Protein AF-A0A3C1PAU4-F1 (afdb_monomer_lite)

Foldseek 3Di:
DDAQDDDPLGTQGDWDWDQDPVRATATEREDEDEDDPPPPPPCFLVVCPPSNVVSSVVSVVVVCPVPVVCPPHHYKYKYWYKYKDAQPDDDPDDDCPPPPDDDQDAQDWDDDPRITMGRPDMGIRSDD

Structure (mmCIF, N/CA/C/O backbone):
data_AF-A0A3C1PAU4-F1
#
_entry.id   AF-A0A3C1PAU4-F1
#
loop_
_atom_site.group_PDB
_atom_site.id
_atom_site.type_symbol
_atom_site.label_atom_id
_atom_site.label_alt_id
_atom_site.label_comp_id
_atom_site.label_asym_id
_atom_site.label_entity_id
_atom_site.label_seq_id
_atom_site.pdbx_PDB_ins_code
_atom_site.Cartn_x
_atom_site.Cartn_y
_atom_site.Cartn_z
_atom_site.occupancy
_atom_site.B_iso_or_equiv
_atom_site.auth_seq_id
_atom_site.auth_comp_id
_atom_site.auth_asym_id
_atom_site.auth_atom_id
_atom_site.pdbx_PDB_model_num
ATOM 1 N N . LEU A 1 1 ? -2.867 4.704 -9.902 1.00 92.44 1 LEU A N 1
ATOM 2 C CA . LEU A 1 1 ? -2.995 3.826 -11.086 1.00 92.44 1 LEU A CA 1
ATOM 3 C C . LEU A 1 1 ? -4.097 2.796 -10.881 1.00 92.44 1 LEU A C 1
ATOM 5 O O . LEU A 1 1 ? -5.031 2.789 -11.667 1.00 92.44 1 LEU A O 1
ATOM 9 N N . HIS A 1 2 ? -4.027 1.980 -9.826 1.00 95.75 2 HIS A N 1
ATOM 10 C CA . HIS A 1 2 ? -5.033 0.953 -9.526 1.00 95.75 2 HIS A CA 1
ATOM 11 C C . HIS A 1 2 ? -5.427 0.967 -8.044 1.00 95.75 2 HIS A C 1
ATOM 13 O O . HIS A 1 2 ? -4.664 1.446 -7.205 1.00 95.75 2 HIS A O 1
ATOM 19 N N . HIS A 1 3 ? -6.612 0.438 -7.749 1.00 95.81 3 HIS A N 1
ATOM 20 C CA . HIS A 1 3 ? -7.099 0.117 -6.408 1.00 95.81 3 HIS A CA 1
ATOM 21 C C . HIS A 1 3 ? -7.570 -1.340 -6.393 1.00 95.81 3 HIS A C 1
ATOM 23 O O . HIS A 1 3 ? -8.089 -1.794 -7.413 1.00 95.81 3 HIS A O 1
ATOM 29 N N . GLN A 1 4 ? -7.400 -2.038 -5.267 1.00 95.44 4 GLN A N 1
ATOM 30 C CA . GLN A 1 4 ? -7.817 -3.434 -5.060 1.00 95.44 4 GLN A CA 1
ATOM 31 C C . GLN A 1 4 ? -7.394 -4.329 -6.237 1.00 95.44 4 GLN A C 1
ATOM 33 O O . GLN A 1 4 ? -8.215 -4.939 -6.922 1.00 95.44 4 GLN A O 1
ATOM 38 N N . TRP A 1 5 ? -6.099 -4.316 -6.569 1.00 96.88 5 TRP A N 1
ATOM 39 C CA . TRP A 1 5 ? -5.588 -5.084 -7.701 1.00 96.88 5 TRP A CA 1
ATOM 40 C C . TRP A 1 5 ? -5.350 -6.536 -7.287 1.00 96.88 5 TRP A C 1
ATOM 42 O O . TRP A 1 5 ? -4.546 -6.808 -6.397 1.00 96.88 5 TRP A O 1
ATOM 52 N N . TYR A 1 6 ? -6.032 -7.469 -7.950 1.00 96.81 6 TYR A N 1
ATOM 53 C CA . TYR A 1 6 ? -6.013 -8.890 -7.609 1.00 96.81 6 TYR A CA 1
ATOM 54 C C . TYR A 1 6 ? -5.143 -9.714 -8.551 1.00 96.81 6 TYR A C 1
ATOM 56 O O . TYR A 1 6 ? -5.165 -9.539 -9.770 1.00 96.81 6 TYR A O 1
ATOM 64 N N . CYS A 1 7 ? -4.464 -10.709 -7.987 1.00 95.75 7 CYS A N 1
ATOM 65 C CA . CYS A 1 7 ? -3.804 -11.758 -8.744 1.00 95.75 7 CYS A CA 1
ATOM 66 C C . CYS A 1 7 ? -3.769 -13.086 -7.972 1.00 95.75 7 CYS A C 1
ATOM 68 O O . CYS A 1 7 ? -4.256 -13.200 -6.849 1.00 95.75 7 CYS A O 1
ATOM 70 N N . ARG A 1 8 ? -3.152 -14.117 -8.562 1.00 95.56 8 ARG A N 1
ATOM 71 C CA . ARG A 1 8 ? -3.053 -15.452 -7.943 1.00 95.56 8 ARG A CA 1
ATOM 72 C C . ARG A 1 8 ? -2.272 -15.491 -6.622 1.00 95.56 8 ARG A C 1
ATOM 74 O O . ARG A 1 8 ? -2.410 -16.453 -5.875 1.00 95.56 8 ARG A O 1
ATOM 81 N N . TYR A 1 9 ? -1.435 -14.488 -6.353 1.00 94.31 9 TYR A N 1
ATOM 82 C CA . TYR A 1 9 ? -0.605 -14.414 -5.146 1.00 94.31 9 TYR A CA 1
ATOM 83 C C . TYR A 1 9 ? -1.258 -13.615 -4.011 1.00 94.31 9 TYR A C 1
ATOM 85 O O . TYR A 1 9 ? -0.852 -13.758 -2.853 1.00 94.31 9 TYR A O 1
ATOM 93 N N . GLY A 1 10 ? -2.288 -12.825 -4.320 1.00 93.12 10 GLY A N 1
ATOM 94 C CA . GLY A 1 10 ? -2.990 -11.984 -3.362 1.00 93.12 10 GLY A CA 1
ATOM 95 C C . GLY A 1 10 ? -3.560 -10.719 -3.995 1.00 93.12 10 GLY A C 1
ATOM 96 O O . GLY A 1 10 ? -3.843 -10.667 -5.191 1.00 93.12 10 GLY A O 1
ATOM 97 N N . GLU A 1 11 ? -3.722 -9.707 -3.154 1.00 95.00 11 GLU A N 1
ATOM 98 C CA . GLU A 1 11 ? -4.236 -8.386 -3.497 1.00 95.00 11 GLU A CA 1
ATOM 99 C C . GLU A 1 11 ? -3.180 -7.325 -3.166 1.00 95.00 11 GLU A C 1
ATOM 101 O O . GLU A 1 11 ? -2.442 -7.475 -2.190 1.00 95.00 11 GLU A O 1
ATOM 106 N N . ILE A 1 12 ? -3.127 -6.263 -3.971 1.00 96.25 12 ILE A N 1
ATOM 107 C CA . ILE A 1 12 ? -2.446 -5.009 -3.644 1.00 96.25 12 ILE A CA 1
ATOM 108 C C . ILE A 1 12 ? -3.512 -3.918 -3.529 1.00 96.25 12 ILE A C 1
ATOM 110 O O . ILE A 1 12 ? -4.202 -3.620 -4.508 1.00 96.25 12 ILE A O 1
ATOM 114 N N . ASP A 1 13 ? -3.630 -3.308 -2.348 1.00 95.75 13 ASP A N 1
ATOM 115 C CA . ASP A 1 13 ? -4.718 -2.370 -2.050 1.00 95.75 13 ASP A CA 1
ATOM 116 C C . ASP A 1 13 ? -4.676 -1.132 -2.955 1.00 95.75 13 ASP A C 1
ATOM 118 O O . ASP A 1 13 ? -5.707 -0.709 -3.482 1.00 95.75 13 ASP A O 1
ATOM 122 N N . LEU A 1 14 ? -3.493 -0.543 -3.161 1.00 96.81 14 LEU A N 1
ATOM 123 C CA . LEU A 1 14 ? -3.307 0.611 -4.041 1.00 96.81 14 LEU A CA 1
ATOM 124 C C . LEU A 1 14 ? -1.983 0.520 -4.806 1.00 96.81 14 LEU A C 1
ATOM 126 O O . LEU A 1 14 ? -0.947 0.154 -4.256 1.00 96.81 14 LEU A O 1
ATOM 130 N N . ILE A 1 15 ? -2.009 0.928 -6.075 1.00 97.19 15 ILE A N 1
ATOM 131 C CA . ILE A 1 15 ? -0.812 1.091 -6.909 1.00 97.19 15 ILE A CA 1
ATOM 132 C C . ILE A 1 15 ? -0.776 2.531 -7.407 1.00 97.19 15 ILE A C 1
ATOM 134 O O . ILE A 1 15 ? -1.676 2.974 -8.137 1.00 97.19 15 ILE A O 1
ATOM 138 N N . GLY A 1 16 ? 0.248 3.275 -7.004 1.00 95.69 16 GLY A N 1
ATOM 139 C CA . GLY A 1 16 ? 0.420 4.701 -7.267 1.00 95.69 16 GLY A CA 1
ATOM 140 C C . GLY A 1 16 ? 1.681 4.994 -8.071 1.00 95.69 16 GLY A C 1
ATOM 141 O O . GLY A 1 16 ? 2.673 4.292 -7.942 1.00 95.69 16 GLY A O 1
ATOM 142 N N . LEU A 1 17 ? 1.635 6.046 -8.885 1.00 95.06 17 LEU A N 1
ATOM 143 C CA . LEU A 1 17 ? 2.818 6.635 -9.506 1.00 95.06 17 LEU A CA 1
ATOM 144 C C . LEU A 1 17 ? 2.929 8.060 -8.970 1.00 95.06 17 LEU A C 1
ATOM 146 O O . LEU A 1 17 ? 1.984 8.837 -9.119 1.00 95.06 17 LEU A O 1
ATOM 150 N N . GLU A 1 18 ? 4.037 8.374 -8.311 1.00 90.62 18 GLU A N 1
ATOM 151 C CA . GLU A 1 18 ? 4.245 9.654 -7.634 1.00 90.62 18 GLU A CA 1
ATOM 152 C C . GLU A 1 18 ? 5.550 10.303 -8.092 1.00 90.62 18 GLU A C 1
ATOM 154 O O . GLU A 1 18 ? 6.568 9.632 -8.248 1.00 90.62 18 GLU A O 1
ATOM 159 N N . THR A 1 19 ? 5.531 11.624 -8.265 1.00 89.19 19 THR A N 1
ATOM 160 C CA . THR A 1 19 ? 6.746 12.415 -8.474 1.00 89.19 19 THR A CA 1
ATOM 161 C C . THR A 1 19 ? 7.415 12.683 -7.130 1.00 89.19 19 THR A C 1
ATOM 163 O O . THR A 1 19 ? 6.939 13.498 -6.340 1.00 89.19 19 THR A O 1
ATOM 166 N N . GLY A 1 20 ? 8.539 12.016 -6.872 1.00 80.88 20 GLY A N 1
ATOM 167 C CA . GLY A 1 20 ? 9.339 12.227 -5.672 1.00 80.88 20 GLY A CA 1
ATOM 168 C C . GLY A 1 20 ? 9.998 13.610 -5.626 1.00 80.88 20 GLY A C 1
ATOM 169 O O . GLY A 1 20 ? 10.026 14.361 -6.601 1.00 80.88 20 GLY A O 1
ATOM 170 N N . LYS A 1 21 ? 10.620 13.935 -4.485 1.00 76.38 21 LYS A N 1
ATOM 171 C CA . LYS A 1 21 ? 11.239 15.254 -4.207 1.00 76.38 21 LYS A CA 1
ATOM 172 C C . LYS A 1 21 ? 12.283 15.707 -5.238 1.00 76.38 21 LYS A C 1
ATOM 174 O O . LYS A 1 21 ? 12.557 16.895 -5.343 1.00 76.38 21 LYS A O 1
ATOM 179 N N . GLN A 1 22 ? 12.875 14.765 -5.969 1.00 82.81 22 GLN A N 1
ATOM 180 C CA . GLN A 1 22 ? 13.909 15.005 -6.982 1.00 82.81 22 GLN A CA 1
ATOM 181 C C . GLN A 1 22 ? 13.355 14.979 -8.418 1.00 82.81 22 GLN A C 1
ATOM 183 O O . GLN A 1 22 ? 14.126 14.944 -9.369 1.00 82.81 22 GLN A O 1
ATOM 188 N N . GLY A 1 23 ? 12.028 14.959 -8.593 1.00 87.25 23 GLY A N 1
ATOM 189 C CA . GLY A 1 23 ? 11.387 14.851 -9.908 1.00 87.25 23 GLY A CA 1
ATOM 190 C C . GLY A 1 23 ? 11.364 13.431 -10.486 1.00 87.25 23 GLY A C 1
ATOM 191 O O . GLY A 1 23 ? 10.866 13.233 -11.589 1.00 87.25 23 GLY A O 1
ATOM 192 N N . ILE A 1 24 ? 11.884 12.446 -9.751 1.00 88.88 24 ILE A N 1
ATOM 193 C CA . ILE A 1 24 ? 11.898 11.036 -10.155 1.00 88.88 24 ILE A CA 1
ATOM 194 C C . ILE A 1 24 ? 10.514 10.437 -9.903 1.00 88.88 24 ILE A C 1
ATOM 196 O O . ILE A 1 24 ? 9.978 10.572 -8.804 1.00 88.88 24 ILE A O 1
ATOM 200 N N . LEU A 1 25 ? 9.949 9.779 -10.916 1.00 94.12 25 LEU A N 1
ATOM 201 C CA . LEU A 1 25 ? 8.709 9.022 -10.779 1.00 94.12 25 LEU A CA 1
ATOM 202 C C . LEU A 1 25 ? 8.981 7.695 -10.066 1.00 94.12 25 LEU A C 1
ATOM 204 O O . LEU A 1 25 ? 9.834 6.928 -10.504 1.00 94.12 25 LEU A O 1
ATOM 208 N N . THR A 1 26 ? 8.228 7.427 -9.004 1.00 95.00 26 THR A N 1
ATOM 209 C CA . THR A 1 26 ? 8.310 6.201 -8.202 1.00 95.00 26 THR A CA 1
ATOM 210 C C . THR A 1 26 ? 6.997 5.439 -8.301 1.00 95.00 26 THR A C 1
ATOM 212 O O . THR A 1 26 ? 5.920 6.026 -8.157 1.00 95.00 26 THR A O 1
ATOM 215 N N . LEU A 1 27 ? 7.085 4.127 -8.525 1.00 96.75 27 LEU A N 1
ATOM 216 C CA . LEU A 1 27 ? 5.940 3.226 -8.519 1.00 96.75 27 LEU A CA 1
ATOM 217 C C . LEU A 1 27 ? 5.753 2.647 -7.111 1.00 96.75 27 LEU A C 1
ATOM 219 O O . LEU A 1 27 ? 6.512 1.786 -6.670 1.00 96.75 27 LEU A O 1
ATOM 223 N N . SER A 1 28 ? 4.732 3.125 -6.410 1.00 96.44 28 SER A N 1
ATOM 224 C CA . SER A 1 28 ? 4.378 2.687 -5.061 1.00 96.44 28 SER A CA 1
ATOM 225 C C . SER A 1 28 ? 3.334 1.571 -5.094 1.00 96.44 28 SER A C 1
ATOM 227 O O . SER A 1 28 ? 2.232 1.763 -5.611 1.00 96.44 28 SER A O 1
ATOM 229 N N . PHE A 1 29 ? 3.647 0.439 -4.470 1.00 97.38 29 PHE A N 1
ATOM 230 C CA . PHE A 1 29 ? 2.705 -0.622 -4.117 1.00 97.38 29 PHE A CA 1
ATOM 231 C C . PHE A 1 29 ? 2.369 -0.477 -2.634 1.00 97.38 29 PHE A C 1
ATOM 233 O O . PHE A 1 29 ? 3.235 -0.641 -1.778 1.00 97.38 29 PHE A O 1
ATOM 240 N N . ILE A 1 30 ? 1.128 -0.112 -2.328 1.00 96.00 30 ILE A N 1
ATOM 241 C CA . ILE A 1 30 ? 0.734 0.343 -0.995 1.00 96.00 30 ILE A CA 1
ATOM 242 C C . ILE A 1 30 ? -0.242 -0.662 -0.398 1.00 96.00 30 ILE A C 1
ATOM 244 O O . ILE A 1 30 ? -1.290 -0.943 -0.982 1.00 96.00 30 ILE A O 1
ATOM 248 N N . GLU A 1 31 ? 0.078 -1.145 0.797 1.00 94.75 31 GLU A N 1
ATOM 249 C CA . GLU A 1 31 ? -0.852 -1.890 1.640 1.00 94.75 31 GLU A CA 1
ATOM 250 C C . GLU A 1 31 ? -1.543 -0.928 2.618 1.00 94.75 31 GLU A C 1
ATOM 252 O O . GLU A 1 31 ? -0.899 -0.161 3.337 1.00 94.75 31 GLU A O 1
ATOM 257 N N . VAL A 1 32 ? -2.866 -1.000 2.704 1.00 91.94 32 VAL A N 1
ATOM 258 C CA . VAL A 1 32 ? -3.681 -0.236 3.644 1.00 91.94 32 VAL A CA 1
ATOM 259 C C . VAL A 1 32 ? -4.023 -1.111 4.846 1.00 91.94 32 VAL A C 1
ATOM 261 O O . VAL A 1 32 ? -4.464 -2.261 4.752 1.00 91.94 32 VAL A O 1
ATOM 264 N N . LYS A 1 33 ? -3.817 -0.573 6.045 1.00 88.75 33 LYS A N 1
ATOM 265 C CA . LYS A 1 33 ? -4.117 -1.264 7.301 1.00 88.75 33 LYS A CA 1
ATOM 266 C C . LYS A 1 33 ? -5.064 -0.421 8.128 1.00 88.75 33 LYS A C 1
ATOM 268 O O . LYS A 1 33 ? -4.676 0.595 8.702 1.00 88.75 33 LYS A O 1
ATOM 273 N N . THR A 1 34 ? -6.304 -0.890 8.229 1.00 82.38 34 THR A N 1
ATOM 274 C CA . THR A 1 34 ? -7.270 -0.346 9.177 1.00 82.38 34 THR A CA 1
ATOM 275 C C . THR A 1 34 ? -6.936 -0.834 10.580 1.00 82.38 34 THR A C 1
ATOM 277 O O . THR A 1 34 ? -6.804 -2.042 10.793 1.00 82.38 34 THR A O 1
ATOM 280 N N . ARG A 1 35 ? -6.835 0.069 11.553 1.00 73.12 35 ARG A N 1
ATOM 281 C CA . ARG A 1 35 ? -6.710 -0.305 12.968 1.00 73.12 35 ARG A CA 1
ATOM 282 C C . ARG A 1 35 ? -7.958 0.099 13.748 1.00 73.12 35 ARG A C 1
ATOM 284 O O . ARG A 1 35 ? -8.481 1.193 13.557 1.00 73.12 35 ARG A O 1
ATOM 291 N N . SER A 1 36 ? -8.409 -0.777 14.645 1.00 59.44 36 SER A N 1
ATOM 292 C CA . SER A 1 36 ? -9.399 -0.449 15.676 1.00 59.44 36 SER A CA 1
ATOM 293 C C . SER A 1 36 ? -8.700 0.062 16.944 1.00 59.44 36 SER A C 1
ATOM 295 O O . SER A 1 36 ? -7.522 -0.222 17.170 1.00 59.44 36 SER A O 1
ATOM 297 N N . GLN A 1 37 ? -9.427 0.807 17.785 1.00 56.00 37 GLN A N 1
ATOM 298 C CA . GLN A 1 37 ? -8.901 1.576 18.930 1.00 56.00 37 GLN A CA 1
ATOM 299 C C . GLN A 1 37 ? -8.065 0.793 19.972 1.00 56.00 37 GLN A C 1
ATOM 301 O O . GLN A 1 37 ? -7.450 1.417 20.828 1.00 56.00 37 GLN A O 1
ATOM 306 N N . ARG A 1 38 ? -8.015 -0.547 19.938 1.00 54.88 38 ARG A N 1
ATOM 307 C CA . ARG A 1 38 ? -7.335 -1.379 20.957 1.00 54.88 38 ARG A CA 1
ATOM 308 C C . ARG A 1 38 ? -5.941 -1.888 20.579 1.00 54.88 38 ARG A C 1
ATOM 310 O O . ARG A 1 38 ? -5.389 -2.677 21.331 1.00 54.88 38 ARG A O 1
ATOM 317 N N . ASN A 1 39 ? -5.394 -1.512 19.424 1.00 54.12 39 ASN A N 1
ATOM 318 C CA . ASN A 1 39 ? -4.186 -2.154 18.886 1.00 54.12 39 ASN A CA 1
ATOM 319 C C . ASN A 1 39 ? -3.163 -1.125 18.374 1.00 54.12 39 ASN A C 1
ATOM 321 O O . ASN A 1 39 ? -2.669 -1.226 17.245 1.00 54.12 39 ASN A O 1
ATOM 325 N N . TRP A 1 40 ? -2.903 -0.086 19.174 1.00 56.38 40 TRP A N 1
ATOM 326 C CA . TRP A 1 40 ? -2.076 1.066 18.792 1.00 56.38 40 TRP A CA 1
ATOM 327 C C . TRP A 1 40 ? -0.633 0.626 18.501 1.00 56.38 40 TRP A C 1
ATOM 329 O O . TRP A 1 40 ? -0.023 1.007 17.509 1.00 56.38 40 TRP A O 1
ATOM 339 N N . ASP A 1 41 ? -0.106 -0.297 19.280 1.00 52.81 41 ASP A N 1
ATOM 340 C CA . ASP A 1 41 ? 1.281 -0.209 19.713 1.00 52.81 41 ASP A CA 1
ATOM 341 C C . ASP A 1 41 ? 2.237 -1.152 18.968 1.00 52.81 41 ASP A C 1
ATOM 343 O O . ASP A 1 41 ? 3.420 -0.846 18.886 1.00 52.81 41 ASP A O 1
ATOM 347 N N . LEU A 1 42 ? 1.755 -2.213 18.304 1.00 52.34 42 LEU A N 1
ATOM 348 C CA . LEU A 1 42 ? 2.629 -3.099 17.505 1.00 52.34 42 LEU A CA 1
ATOM 349 C C . LEU A 1 42 ? 1.998 -3.714 16.232 1.00 52.34 42 LEU A C 1
ATOM 351 O O . LEU A 1 42 ? 2.713 -4.208 15.365 1.00 52.34 42 LEU A O 1
ATOM 355 N N . GLY A 1 43 ? 0.675 -3.675 16.047 1.00 54.81 43 GLY A N 1
ATOM 356 C CA . GLY A 1 43 ? -0.021 -4.578 15.109 1.00 54.81 43 GLY A CA 1
ATOM 357 C C . GLY A 1 43 ? -0.054 -4.223 13.612 1.00 54.81 43 GLY A C 1
ATOM 358 O O . GLY A 1 43 ? -0.543 -5.029 12.832 1.00 54.81 43 GLY A O 1
ATOM 359 N N . GLY A 1 44 ? 0.407 -3.047 13.174 1.00 60.91 44 GLY A N 1
ATOM 360 C CA . GLY A 1 44 ? 0.274 -2.603 11.769 1.00 60.91 44 GLY A CA 1
ATOM 361 C C . GLY A 1 44 ? 1.495 -2.896 10.903 1.00 60.91 44 GLY A C 1
ATOM 362 O O . GLY A 1 44 ? 1.338 -3.441 9.820 1.00 60.91 44 GLY A O 1
ATOM 363 N N . LEU A 1 45 ? 2.699 -2.604 11.405 1.00 62.38 45 LEU A N 1
ATOM 364 C CA . LEU A 1 45 ? 3.959 -3.010 10.767 1.00 62.38 45 LEU A CA 1
ATOM 365 C C . LEU A 1 45 ? 4.204 -4.515 10.939 1.00 62.38 45 LEU A C 1
ATOM 367 O O . LEU A 1 45 ? 4.527 -5.192 9.971 1.00 62.38 45 LEU A O 1
ATOM 371 N N . LEU A 1 46 ? 3.951 -5.075 12.131 1.00 67.62 46 LEU A N 1
ATOM 372 C CA . LEU A 1 46 ? 4.081 -6.523 12.352 1.00 67.62 46 LEU A CA 1
ATOM 373 C C . LEU A 1 46 ? 3.089 -7.358 11.527 1.00 67.62 46 LEU A C 1
ATOM 375 O O . LEU A 1 46 ? 3.346 -8.534 11.274 1.00 67.62 46 LEU A O 1
ATOM 379 N N . ALA A 1 47 ? 1.967 -6.776 11.086 1.00 73.19 47 ALA A N 1
ATOM 380 C CA . ALA A 1 47 ? 1.042 -7.453 10.176 1.00 73.19 47 ALA A CA 1
ATOM 381 C C . ALA A 1 47 ? 1.639 -7.664 8.775 1.00 73.19 47 ALA A C 1
ATOM 383 O O . ALA A 1 47 ? 1.159 -8.525 8.034 1.00 73.19 47 ALA A O 1
ATOM 384 N N . ILE A 1 48 ? 2.693 -6.926 8.415 1.00 85.31 48 ILE A N 1
ATOM 385 C CA . ILE A 1 48 ? 3.452 -7.106 7.175 1.00 85.31 48 ILE A CA 1
ATOM 386 C C . ILE A 1 48 ? 4.562 -8.125 7.425 1.00 85.31 48 ILE A C 1
ATOM 388 O O . ILE A 1 48 ? 5.757 -7.832 7.408 1.00 85.31 48 ILE A O 1
ATOM 392 N N . THR A 1 49 ? 4.131 -9.353 7.711 1.00 89.94 49 THR A N 1
ATOM 393 C CA . THR A 1 49 ? 5.029 -10.485 7.953 1.00 89.94 49 THR A CA 1
ATOM 394 C C . THR A 1 49 ? 5.891 -10.768 6.717 1.00 89.94 49 THR A C 1
ATOM 396 O O . THR A 1 49 ? 5.461 -10.468 5.601 1.00 89.94 49 THR A O 1
ATOM 399 N N . PRO A 1 50 ? 7.052 -11.434 6.851 1.00 92.75 50 PRO A N 1
ATOM 400 C CA . PRO A 1 50 ? 7.881 -11.797 5.697 1.00 92.75 50 PRO A CA 1
ATOM 401 C C . PRO A 1 50 ? 7.125 -12.585 4.614 1.00 92.75 50 PRO A C 1
ATOM 403 O O . PRO A 1 50 ? 7.321 -12.372 3.422 1.00 92.75 50 PRO A O 1
ATOM 406 N N . SER A 1 51 ? 6.188 -13.456 5.012 1.00 93.19 51 SER A N 1
ATOM 407 C CA . SER A 1 51 ? 5.329 -14.174 4.059 1.00 93.19 51 SER A CA 1
ATOM 408 C C . SER A 1 51 ? 4.409 -13.228 3.283 1.00 93.19 51 SER A C 1
ATOM 410 O O . SER A 1 51 ? 4.177 -13.430 2.092 1.00 93.19 51 SER A O 1
ATOM 412 N N . LYS A 1 52 ? 3.895 -12.184 3.941 1.00 91.69 52 LYS A N 1
ATOM 413 C CA . LYS A 1 52 ? 3.074 -11.165 3.292 1.00 91.69 52 LYS A CA 1
ATOM 414 C C . LYS A 1 52 ? 3.906 -10.278 2.364 1.00 91.69 52 LYS A C 1
ATOM 416 O O . LYS A 1 52 ? 3.474 -10.053 1.241 1.00 91.69 52 LYS A O 1
ATOM 421 N N . GLN A 1 53 ? 5.108 -9.877 2.780 1.00 94.69 53 GLN A N 1
ATOM 422 C CA . GLN A 1 53 ? 6.061 -9.149 1.930 1.00 94.69 53 GLN A CA 1
ATOM 423 C C . GLN A 1 53 ? 6.344 -9.922 0.637 1.00 94.69 53 GLN A C 1
ATOM 425 O O . GLN A 1 53 ? 6.129 -9.397 -0.450 1.00 94.69 53 GLN A O 1
ATOM 430 N N . ALA A 1 54 ? 6.695 -11.209 0.743 1.00 95.38 54 ALA A N 1
ATOM 431 C CA . ALA A 1 54 ? 6.961 -12.058 -0.418 1.00 95.38 54 ALA A CA 1
ATOM 432 C C . ALA A 1 54 ? 5.765 -12.155 -1.384 1.00 95.38 54 ALA A C 1
ATOM 434 O O . ALA A 1 54 ? 5.950 -12.143 -2.599 1.00 95.38 54 ALA A O 1
ATOM 435 N N . LYS A 1 55 ? 4.531 -12.224 -0.866 1.00 95.94 55 LYS A N 1
ATOM 436 C CA . LYS A 1 55 ? 3.318 -12.234 -1.702 1.00 95.94 55 LYS A CA 1
ATOM 437 C C . LYS A 1 55 ? 3.081 -10.904 -2.407 1.00 95.94 55 LYS A C 1
ATOM 439 O O . LYS A 1 55 ? 2.687 -10.910 -3.571 1.00 95.94 55 LYS A O 1
ATOM 444 N N . ILE A 1 56 ? 3.313 -9.784 -1.723 1.00 95.81 56 ILE A N 1
ATOM 445 C CA . ILE 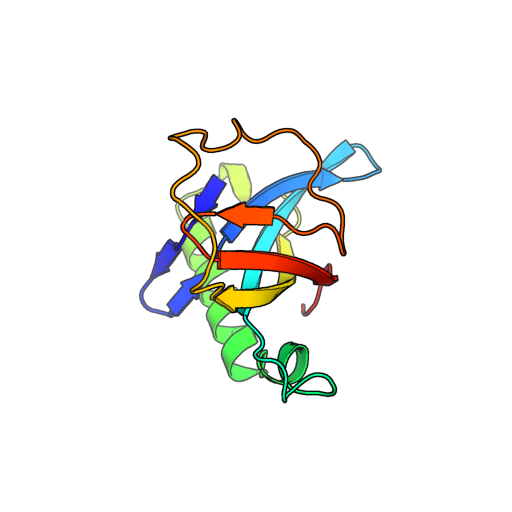A 1 56 ? 3.179 -8.450 -2.320 1.00 95.81 56 ILE A CA 1
ATOM 446 C C . ILE A 1 56 ? 4.232 -8.266 -3.419 1.00 95.81 56 ILE A C 1
ATOM 448 O O . ILE A 1 56 ? 3.881 -7.825 -4.508 1.00 95.81 56 ILE A O 1
ATOM 452 N N . ILE A 1 57 ? 5.477 -8.694 -3.186 1.00 96.12 57 ILE A N 1
ATOM 453 C CA . ILE A 1 57 ? 6.552 -8.658 -4.189 1.00 96.12 57 ILE A CA 1
ATOM 454 C C . ILE A 1 57 ? 6.172 -9.489 -5.421 1.00 96.12 57 ILE A C 1
ATOM 456 O O . ILE A 1 57 ? 6.168 -8.961 -6.527 1.00 96.12 57 ILE A O 1
ATOM 460 N N . GLN A 1 58 ? 5.738 -10.743 -5.248 1.00 97.06 58 GLN A N 1
ATOM 461 C CA . GLN A 1 58 ? 5.295 -11.585 -6.375 1.00 97.06 58 GLN A CA 1
ATOM 462 C C . GLN A 1 58 ? 4.097 -10.987 -7.127 1.00 97.06 58 GLN A C 1
ATOM 464 O O . GLN A 1 58 ? 3.972 -11.125 -8.345 1.00 97.06 58 GLN A O 1
ATOM 469 N N . SER A 1 59 ? 3.197 -10.321 -6.403 1.00 97.31 59 SER A N 1
ATOM 470 C CA . SER A 1 59 ? 2.060 -9.615 -6.997 1.00 97.31 59 SER A CA 1
ATOM 471 C C . SER A 1 59 ? 2.533 -8.416 -7.827 1.00 97.31 59 SER A C 1
ATOM 473 O O . SER A 1 59 ? 2.054 -8.225 -8.942 1.00 97.31 59 SER A O 1
ATOM 475 N N . ALA A 1 60 ? 3.508 -7.653 -7.329 1.00 96.50 60 ALA A N 1
ATOM 476 C CA . ALA A 1 60 ? 4.110 -6.523 -8.032 1.00 96.50 60 ALA A CA 1
ATOM 477 C C . ALA A 1 60 ? 4.885 -6.961 -9.284 1.00 96.50 60 ALA A C 1
ATOM 479 O O . ALA A 1 60 ? 4.710 -6.374 -10.349 1.00 96.50 60 ALA A O 1
ATOM 480 N N . GLU A 1 61 ? 5.674 -8.034 -9.200 1.00 95.88 61 GLU A N 1
ATOM 481 C CA . GLU A 1 61 ? 6.362 -8.627 -10.354 1.00 95.88 61 GLU A CA 1
ATOM 482 C C . GLU A 1 61 ? 5.367 -9.033 -11.449 1.00 95.88 61 GLU A C 1
ATOM 484 O O . GLU A 1 61 ? 5.554 -8.715 -12.625 1.00 95.88 61 GLU A O 1
ATOM 489 N N . LEU A 1 62 ? 4.264 -9.686 -11.065 1.00 96.94 62 LEU A N 1
ATOM 490 C CA . LEU A 1 62 ? 3.214 -10.060 -12.007 1.00 96.94 62 LEU A CA 1
ATOM 491 C C . LEU A 1 62 ? 2.518 -8.828 -12.602 1.00 96.94 62 LEU A C 1
ATOM 493 O O . LEU A 1 62 ? 2.274 -8.803 -13.806 1.00 96.94 62 LEU A O 1
ATOM 497 N N . PHE A 1 63 ? 2.245 -7.801 -11.794 1.00 96.69 63 PHE A N 1
ATOM 498 C CA . PHE A 1 63 ? 1.682 -6.533 -12.263 1.00 96.69 63 PHE A CA 1
ATOM 499 C C . PHE A 1 63 ? 2.576 -5.832 -13.297 1.00 96.69 63 PHE A C 1
ATOM 501 O O . PHE A 1 63 ? 2.069 -5.179 -14.210 1.00 96.69 63 PHE A O 1
ATOM 508 N N . LEU A 1 64 ? 3.896 -5.948 -13.150 1.00 96.88 64 LEU A N 1
ATOM 509 C CA . LEU A 1 64 ? 4.875 -5.366 -14.066 1.00 96.88 64 LEU A CA 1
ATOM 510 C C . LEU A 1 64 ? 5.070 -6.195 -15.341 1.00 96.88 64 LEU A C 1
ATOM 512 O O . LEU A 1 64 ? 5.432 -5.635 -16.375 1.00 96.88 64 LEU A O 1
ATOM 516 N N . SER A 1 65 ? 4.811 -7.505 -15.295 1.00 95.56 65 SER A N 1
ATOM 517 C CA . SER A 1 65 ? 5.099 -8.432 -16.401 1.00 95.56 65 SER A CA 1
ATOM 518 C C . SER A 1 65 ? 4.402 -8.091 -17.728 1.00 95.56 65 SER A C 1
ATOM 520 O O . SER A 1 65 ? 4.956 -8.343 -18.795 1.00 95.56 65 SER A O 1
ATOM 522 N N . ASP A 1 66 ? 3.223 -7.469 -17.682 1.00 93.69 66 ASP A N 1
ATOM 523 C CA . ASP A 1 66 ? 2.447 -6.989 -18.835 1.00 93.69 66 ASP A CA 1
ATOM 524 C C . ASP A 1 66 ? 2.483 -5.450 -18.979 1.00 93.69 66 ASP A C 1
ATOM 526 O O . ASP A 1 66 ? 1.765 -4.883 -19.806 1.00 93.69 66 ASP A O 1
ATOM 530 N N . ARG A 1 67 ? 3.323 -4.750 -18.199 1.00 95.75 67 ARG A N 1
ATOM 531 C CA . ARG A 1 67 ? 3.436 -3.277 -18.169 1.00 95.75 67 ARG A CA 1
ATOM 532 C C . ARG A 1 67 ? 4.894 -2.818 -18.300 1.00 95.75 67 ARG A C 1
ATOM 534 O O . ARG A 1 67 ? 5.425 -2.185 -17.388 1.00 95.75 67 ARG A O 1
ATOM 541 N N . PRO A 1 68 ? 5.538 -3.042 -19.461 1.00 93.25 68 PRO A N 1
ATOM 542 C CA . PRO A 1 68 ? 6.957 -2.733 -19.652 1.00 93.25 68 PRO A CA 1
ATOM 543 C C . PRO A 1 68 ? 7.301 -1.254 -19.434 1.00 93.25 68 PRO A C 1
ATOM 545 O O . PRO A 1 68 ? 8.377 -0.942 -18.942 1.00 93.25 68 PRO A O 1
ATOM 548 N N . HIS A 1 69 ? 6.367 -0.341 -19.717 1.00 93.94 69 HIS A N 1
ATOM 549 C CA . HIS A 1 69 ? 6.540 1.098 -19.490 1.00 93.94 69 HIS A CA 1
ATOM 550 C C . HIS A 1 69 ? 6.651 1.495 -18.006 1.00 93.94 69 HIS A C 1
ATOM 552 O O . HIS A 1 69 ? 7.032 2.623 -17.720 1.00 93.94 69 HIS A O 1
ATOM 558 N N . LEU A 1 70 ? 6.297 0.606 -17.068 1.00 95.62 70 LEU A N 1
ATOM 559 C CA . LEU A 1 70 ? 6.408 0.856 -15.628 1.00 95.62 70 LEU A CA 1
ATOM 560 C C . LEU A 1 70 ? 7.670 0.246 -15.001 1.00 95.62 70 LEU A C 1
ATOM 562 O O . LEU A 1 70 ? 8.005 0.602 -13.876 1.00 95.62 70 LEU A O 1
ATOM 566 N N . ILE A 1 71 ? 8.361 -0.656 -15.708 1.00 92.38 71 ILE A N 1
ATOM 567 C CA . ILE A 1 71 ? 9.525 -1.402 -15.194 1.00 92.38 71 ILE A CA 1
ATOM 568 C C . ILE A 1 71 ? 10.710 -0.480 -14.882 1.00 92.38 71 ILE A C 1
ATOM 570 O O . ILE A 1 71 ? 11.509 -0.780 -14.001 1.00 92.38 71 ILE A O 1
ATOM 574 N N . GLU A 1 72 ? 10.828 0.644 -15.589 1.00 91.88 72 GLU A N 1
ATOM 575 C CA . GLU A 1 72 ? 11.927 1.597 -15.398 1.00 91.88 7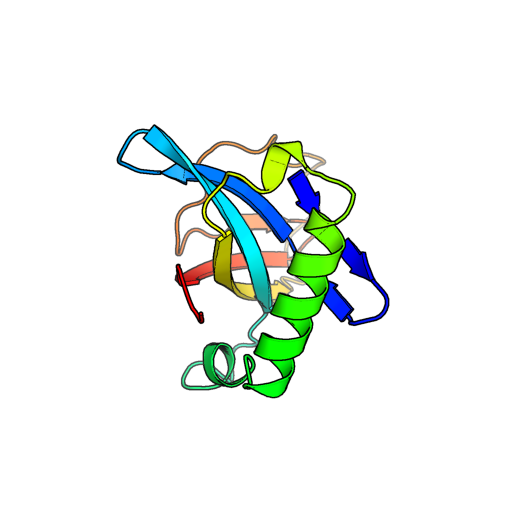2 GLU A CA 1
ATOM 576 C C . GLU A 1 72 ? 11.770 2.456 -14.134 1.00 91.88 72 GLU A C 1
ATOM 578 O O . GLU A 1 72 ? 12.723 3.116 -13.716 1.00 91.88 72 GLU A O 1
ATOM 583 N N . TYR A 1 73 ? 10.588 2.460 -13.509 1.00 94.50 73 TYR A N 1
ATOM 584 C CA . TYR A 1 73 ? 10.359 3.231 -12.294 1.00 94.50 73 TYR A CA 1
ATOM 585 C C . TYR A 1 73 ? 10.833 2.460 -11.058 1.00 94.50 73 TYR A C 1
ATOM 587 O O . TYR A 1 73 ? 10.476 1.290 -10.889 1.00 94.50 73 TYR A O 1
ATOM 595 N N . PRO A 1 74 ? 11.577 3.108 -10.140 1.00 94.31 74 PRO A N 1
ATOM 596 C CA . PRO A 1 74 ? 11.876 2.532 -8.839 1.00 94.31 74 PRO A CA 1
ATOM 597 C C . PRO A 1 74 ? 10.593 2.057 -8.157 1.00 94.31 74 PRO A C 1
ATOM 599 O O . PRO A 1 74 ? 9.633 2.820 -8.015 1.00 94.31 74 PRO A O 1
ATOM 602 N N . CYS A 1 75 ? 10.584 0.792 -7.746 1.00 95.31 75 CYS A N 1
ATOM 603 C CA . CYS A 1 75 ? 9.478 0.212 -7.001 1.00 95.31 75 CYS A CA 1
ATOM 604 C C . CYS A 1 75 ? 9.648 0.511 -5.512 1.00 95.31 75 CYS A C 1
ATOM 60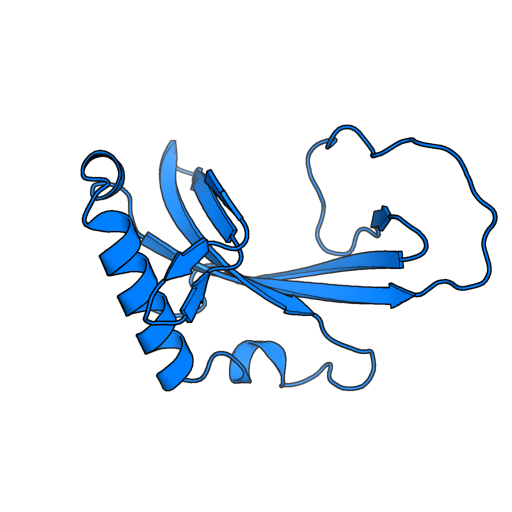6 O O . CYS A 1 75 ? 10.738 0.353 -4.959 1.00 95.31 75 CYS A O 1
ATOM 608 N N . ARG A 1 76 ? 8.561 0.925 -4.866 1.00 95.62 76 ARG A N 1
ATOM 609 C CA . ARG A 1 76 ? 8.506 1.199 -3.431 1.00 95.62 76 ARG A CA 1
ATOM 610 C C . ARG A 1 76 ? 7.334 0.442 -2.822 1.00 95.62 76 ARG A C 1
ATOM 612 O O . ARG A 1 76 ? 6.240 0.458 -3.382 1.00 95.62 76 ARG A O 1
ATOM 619 N N . PHE A 1 77 ? 7.556 -0.213 -1.689 1.00 96.06 77 PHE A N 1
ATOM 620 C CA . PHE A 1 77 ? 6.503 -0.910 -0.960 1.00 96.06 77 PHE A CA 1
ATOM 621 C C . PHE A 1 77 ? 6.143 -0.122 0.291 1.00 96.06 77 PHE A C 1
ATOM 623 O O . PHE A 1 77 ? 6.944 -0.009 1.217 1.00 96.06 77 PHE A O 1
ATOM 630 N N . ASP A 1 78 ? 4.939 0.433 0.304 1.00 94.81 78 ASP A N 1
ATOM 631 C CA . ASP A 1 78 ? 4.501 1.397 1.307 1.00 94.81 78 ASP A CA 1
ATOM 632 C C . ASP A 1 78 ? 3.377 0.815 2.171 1.00 94.81 78 ASP A C 1
ATOM 634 O O . ASP A 1 78 ? 2.645 -0.093 1.764 1.00 94.81 78 ASP A O 1
ATOM 638 N N . VAL A 1 79 ? 3.208 1.364 3.374 1.00 92.88 79 VAL A N 1
ATOM 639 C CA . VAL A 1 79 ? 2.102 1.007 4.272 1.00 92.88 79 VAL A CA 1
ATOM 640 C C . VAL A 1 79 ? 1.370 2.262 4.723 1.00 92.88 79 VAL A C 1
ATOM 642 O O . VAL A 1 79 ? 1.959 3.147 5.342 1.00 92.88 79 VAL A O 1
ATOM 645 N N . ALA A 1 80 ? 0.061 2.309 4.481 1.00 91.81 80 ALA A N 1
ATOM 646 C CA . ALA A 1 80 ? -0.819 3.356 4.987 1.00 91.81 80 ALA A CA 1
ATOM 647 C C . ALA A 1 80 ? -1.597 2.852 6.209 1.00 91.81 80 ALA A C 1
ATOM 649 O O . ALA A 1 80 ? -2.355 1.879 6.131 1.00 91.81 80 ALA A O 1
ATOM 650 N N . LEU A 1 81 ? -1.440 3.528 7.347 1.00 89.62 81 LEU A N 1
ATOM 651 C CA . LEU A 1 81 ? -2.184 3.222 8.566 1.00 89.62 81 LEU A CA 1
ATOM 652 C C . LEU A 1 81 ? -3.416 4.118 8.655 1.00 89.62 81 LEU A C 1
ATOM 654 O O . LEU A 1 81 ? -3.304 5.338 8.748 1.00 89.62 81 LEU A O 1
ATOM 658 N N . VAL A 1 82 ? -4.599 3.510 8.667 1.00 88.69 82 VAL A N 1
ATOM 659 C CA . VAL A 1 82 ? -5.876 4.232 8.683 1.00 88.69 82 VAL A CA 1
ATOM 660 C C . VAL A 1 82 ? -6.667 3.847 9.928 1.00 88.69 82 VAL A C 1
ATOM 662 O O . VAL A 1 82 ? -6.844 2.668 10.226 1.00 88.69 82 VAL A O 1
ATOM 665 N N . SER A 1 83 ? -7.174 4.828 10.671 1.00 87.62 83 SER A N 1
ATOM 666 C CA . SER A 1 83 ? -8.208 4.574 11.680 1.00 87.62 83 SER A CA 1
ATOM 667 C C . SER A 1 83 ? -9.584 4.767 11.060 1.00 87.62 83 SER A C 1
ATOM 669 O O . SER A 1 83 ? -9.786 5.720 10.305 1.00 87.62 83 SER A O 1
ATOM 671 N N . CYS A 1 84 ? -10.525 3.894 11.406 1.00 86.69 84 CYS A N 1
ATOM 672 C CA . CYS A 1 84 ? -11.904 3.960 10.943 1.00 86.69 84 CYS A CA 1
ATOM 673 C C . CYS A 1 84 ? -12.849 3.782 12.131 1.00 86.69 84 CYS A C 1
ATOM 675 O O . CYS A 1 84 ? -12.857 2.724 12.760 1.00 86.69 84 CYS A O 1
ATOM 677 N N . ASP A 1 85 ? -13.642 4.814 12.416 1.00 86.06 85 ASP A N 1
ATOM 678 C CA . ASP A 1 85 ? -14.668 4.796 13.454 1.00 86.06 85 ASP A CA 1
ATOM 679 C C . ASP A 1 85 ? -16.042 5.049 12.822 1.00 86.06 85 ASP A C 1
ATOM 681 O O . ASP A 1 85 ? -16.235 6.030 12.102 1.00 86.06 85 ASP A O 1
ATOM 685 N N . HIS A 1 86 ? -17.019 4.188 13.107 1.00 84.88 86 HIS A N 1
ATOM 686 C CA . HIS A 1 86 ? -18.405 4.415 12.701 1.00 84.88 86 HIS A CA 1
ATOM 687 C C . HIS A 1 86 ? -19.073 5.413 13.657 1.00 84.88 86 HIS A C 1
ATOM 689 O O . HIS A 1 86 ? -19.157 5.167 14.862 1.00 84.88 86 HIS A O 1
ATOM 695 N N . GLN A 1 87 ? -19.574 6.532 13.137 1.00 77.25 87 GLN A N 1
ATOM 696 C CA . GLN A 1 87 ? -20.351 7.502 13.903 1.00 77.25 87 GLN A CA 1
ATOM 697 C C . GLN A 1 87 ? -21.842 7.272 13.654 1.00 77.25 87 GLN A C 1
ATOM 699 O O . GLN A 1 87 ? -22.421 7.820 12.723 1.00 77.25 87 GLN A O 1
ATOM 704 N N . SER A 1 88 ? -22.494 6.491 14.520 1.00 62.84 88 SER A N 1
ATOM 705 C CA . SER A 1 88 ? -23.917 6.148 14.357 1.00 62.84 88 SER A CA 1
ATOM 706 C C . SER A 1 88 ? -24.901 7.308 14.592 1.00 62.84 88 SER A C 1
ATOM 708 O O . SER A 1 88 ? -26.101 7.068 14.575 1.00 62.84 88 SER A O 1
ATOM 710 N N . ASN A 1 89 ? -24.434 8.534 14.871 1.00 57.75 89 ASN A N 1
ATOM 711 C CA . ASN A 1 89 ? -25.261 9.585 15.479 1.00 57.75 89 ASN A CA 1
ATOM 712 C C . ASN A 1 89 ? -25.176 10.977 14.825 1.00 57.75 89 ASN A C 1
ATOM 714 O O . ASN A 1 89 ? -25.472 11.970 15.489 1.00 57.75 89 ASN A O 1
ATOM 718 N N . GLN A 1 90 ? -24.823 11.093 13.540 1.00 56.16 90 GLN A N 1
ATOM 719 C CA . GLN A 1 90 ? -24.985 12.366 12.824 1.00 56.16 90 GLN A CA 1
ATOM 720 C C . GLN A 1 90 ? -25.735 12.220 11.498 1.00 56.16 90 GLN A C 1
ATOM 722 O O . GLN A 1 90 ? -25.466 11.348 10.679 1.00 56.16 90 GLN A O 1
ATOM 727 N N . ILE A 1 91 ? -26.721 13.109 11.385 1.00 50.44 91 ILE A N 1
ATOM 728 C CA . ILE A 1 91 ? -27.714 13.328 10.337 1.00 50.44 91 ILE A CA 1
ATOM 729 C C . ILE A 1 91 ? -27.083 13.300 8.944 1.00 50.44 91 ILE A C 1
ATOM 731 O O . ILE A 1 91 ? -25.984 13.810 8.741 1.00 50.44 91 ILE A O 1
ATOM 735 N N . SER A 1 92 ? -27.838 12.753 7.991 1.00 53.84 92 SER A N 1
ATOM 736 C CA . SER A 1 92 ? -27.613 12.775 6.548 1.00 53.84 92 SER A CA 1
ATOM 737 C C . SER A 1 92 ? -27.324 14.196 6.049 1.00 53.84 92 SER A C 1
ATOM 739 O O . SER A 1 92 ? -28.221 14.913 5.613 1.00 53.84 92 SER A O 1
ATOM 741 N N . VAL A 1 93 ? -26.068 14.633 6.101 1.00 48.16 93 VAL A N 1
ATOM 742 C CA . VAL A 1 93 ? -25.632 15.834 5.391 1.00 48.16 93 VAL A CA 1
ATOM 743 C C . VAL A 1 93 ? -25.087 15.379 4.046 1.00 48.16 93 VAL A C 1
ATOM 745 O O . VAL A 1 93 ? -23.911 15.074 3.910 1.00 48.16 93 VAL A O 1
ATOM 748 N N . SER A 1 94 ? -26.027 15.287 3.100 1.00 44.69 94 SER A N 1
ATOM 749 C CA . SER A 1 94 ? -25.898 15.564 1.665 1.00 44.69 94 SER A CA 1
ATOM 750 C C . SER A 1 94 ? -24.598 15.126 0.985 1.00 44.69 94 SER A C 1
ATOM 752 O O . SER A 1 94 ? -23.568 15.759 1.187 1.00 44.69 94 SER A O 1
ATOM 754 N N . ASP A 1 95 ? -24.698 14.105 0.122 1.00 45.91 95 ASP A N 1
ATOM 755 C CA . ASP A 1 95 ? -24.312 14.060 -1.311 1.00 45.91 95 ASP A CA 1
ATOM 756 C C . ASP A 1 95 ? -23.106 14.869 -1.822 1.00 45.91 95 ASP A C 1
ATOM 758 O O . ASP A 1 95 ? -22.973 15.150 -3.012 1.00 45.91 95 ASP A O 1
ATOM 762 N N . LYS A 1 96 ? -22.166 15.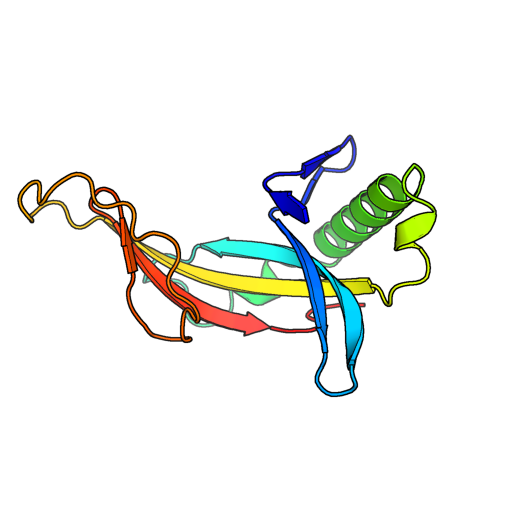214 -0.959 1.00 44.38 96 LYS A N 1
ATOM 763 C CA . LYS A 1 96 ? -20.885 15.778 -1.331 1.00 44.38 96 LYS A CA 1
ATOM 764 C C . LYS A 1 96 ? -19.852 14.758 -0.930 1.00 44.38 96 LYS A C 1
ATOM 766 O O . LYS A 1 96 ? -19.202 14.888 0.101 1.00 44.38 96 LYS A O 1
ATOM 771 N N . ILE A 1 97 ? -19.674 13.761 -1.800 1.00 48.56 97 ILE A N 1
ATOM 772 C CA . ILE A 1 97 ? -18.328 13.240 -2.043 1.00 48.56 97 ILE A CA 1
ATOM 773 C C . ILE A 1 97 ? -17.476 14.504 -2.189 1.00 48.56 97 ILE A C 1
ATOM 775 O O . ILE A 1 97 ? -17.732 15.273 -3.123 1.00 48.56 97 ILE A O 1
ATOM 779 N N . PRO A 1 98 ? -16.557 14.818 -1.261 1.00 47.62 98 PRO A N 1
ATOM 780 C CA . PRO A 1 98 ? -15.651 15.919 -1.495 1.00 47.62 98 PRO A CA 1
ATOM 781 C C . PRO A 1 98 ? -14.929 15.529 -2.778 1.00 47.62 98 PRO A C 1
ATOM 783 O O . PRO A 1 98 ? -14.247 14.504 -2.799 1.00 47.62 98 PRO A O 1
ATOM 786 N N . SER A 1 99 ? -15.147 16.272 -3.868 1.00 47.75 99 SER A N 1
ATOM 787 C CA . SER A 1 99 ? -14.273 16.201 -5.035 1.00 47.75 99 SER A CA 1
ATOM 788 C C . SER A 1 99 ? -12.867 16.280 -4.464 1.00 47.75 99 SER A C 1
ATOM 790 O O . SER A 1 99 ? -12.574 17.298 -3.845 1.00 47.75 99 SER A O 1
ATOM 792 N N . PHE A 1 100 ? -12.104 15.183 -4.518 1.00 52.81 100 PHE A N 1
ATOM 793 C CA . PHE A 1 100 ? -10.857 15.001 -3.775 1.00 52.81 100 PHE A CA 1
ATOM 794 C C . PHE A 1 100 ? -10.048 16.305 -3.750 1.00 52.81 100 PHE A C 1
ATOM 796 O O . PHE A 1 100 ? -9.410 16.659 -4.737 1.00 52.81 100 PHE A O 1
ATOM 803 N N . SER A 1 101 ? -10.128 17.055 -2.649 1.00 48.66 101 SER A N 1
ATOM 804 C CA . SER A 1 101 ? -9.378 18.298 -2.495 1.00 48.66 101 SER A CA 1
ATOM 805 C C . SER A 1 101 ? -7.996 17.909 -1.987 1.00 48.66 101 SER A C 1
ATOM 807 O O . SER A 1 101 ? -7.909 17.329 -0.900 1.00 48.66 101 SER A O 1
ATOM 809 N N . PRO A 1 102 ? -6.907 18.173 -2.726 1.00 60.25 102 PRO A N 1
ATOM 810 C CA . PRO A 1 102 ? -5.580 17.870 -2.222 1.00 60.25 102 PRO A CA 1
ATOM 811 C C . PRO A 1 102 ? -5.146 18.894 -1.152 1.00 60.25 102 PRO A C 1
ATOM 813 O O . PRO A 1 102 ? -5.583 20.048 -1.205 1.00 60.25 102 PRO A O 1
ATOM 816 N N . PRO A 1 103 ? -4.223 18.528 -0.236 1.00 72.88 103 PRO A N 1
ATOM 817 C CA . PRO A 1 103 ? -3.779 17.175 0.114 1.00 72.88 103 PRO A CA 1
ATOM 818 C C . PRO A 1 103 ? -4.431 16.675 1.419 1.00 72.88 103 PRO A C 1
ATOM 820 O O . PRO A 1 103 ? -4.579 17.433 2.381 1.00 72.88 103 PRO A O 1
ATOM 823 N N . ILE A 1 104 ? -4.768 15.380 1.473 1.00 75.19 104 ILE A N 1
ATOM 824 C CA . ILE A 1 104 ? -5.103 14.695 2.732 1.00 75.19 104 ILE A CA 1
ATOM 825 C C . ILE A 1 104 ? -3.871 14.780 3.634 1.00 75.19 104 ILE A C 1
ATOM 827 O O . ILE A 1 104 ? -2.798 14.302 3.267 1.00 75.19 104 ILE A O 1
ATOM 831 N N . LYS A 1 105 ? -4.010 15.411 4.800 1.00 84.50 105 LYS A N 1
ATOM 832 C CA . LYS A 1 105 ? -2.924 15.521 5.776 1.00 84.50 105 LYS A CA 1
ATOM 833 C C . LYS A 1 105 ? -3.006 14.381 6.782 1.00 84.50 105 LYS A C 1
ATOM 835 O O . LYS A 1 105 ? -4.095 14.025 7.231 1.00 84.50 105 LYS A O 1
ATOM 840 N N . ILE A 1 106 ? -1.848 13.853 7.171 1.00 88.31 106 ILE A N 1
ATOM 841 C CA . ILE A 1 106 ? -1.751 12.910 8.288 1.00 88.31 106 ILE A CA 1
ATOM 842 C C . ILE A 1 106 ? -2.403 13.538 9.531 1.00 88.31 106 ILE A C 1
ATOM 844 O O . ILE A 1 106 ? -2.207 14.720 9.820 1.00 88.31 106 ILE A O 1
ATOM 848 N N . GLY A 1 107 ? -3.234 12.761 10.225 1.00 87.00 107 GLY A N 1
ATOM 849 C CA . GLY A 1 107 ? -3.996 13.189 11.399 1.00 87.00 107 GLY A CA 1
ATOM 850 C C . GLY A 1 107 ? -5.277 13.979 11.100 1.00 87.00 10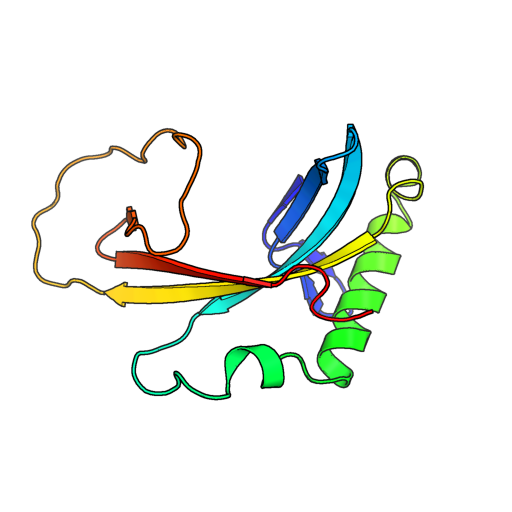7 GLY A C 1
ATOM 851 O O . GLY A 1 107 ? -6.085 14.183 12.009 1.00 87.00 107 GLY A O 1
ATOM 852 N N . GLN A 1 108 ? -5.521 14.400 9.853 1.00 88.75 108 GLN A N 1
ATOM 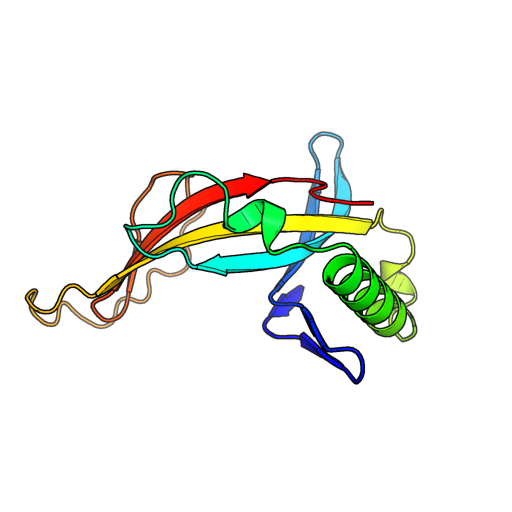853 C CA . GLN A 1 108 ? -6.744 15.117 9.491 1.00 88.75 108 GLN A CA 1
ATOM 854 C C . GLN A 1 108 ? -7.919 14.140 9.304 1.00 88.75 108 GLN A C 1
ATOM 856 O O . GLN A 1 108 ? -7.804 13.194 8.521 1.00 88.75 108 GLN A O 1
ATOM 861 N N . PRO A 1 109 ? -9.067 14.354 9.979 1.00 87.31 109 PRO A N 1
ATOM 862 C CA . PRO A 1 109 ? -10.231 13.501 9.805 1.00 87.31 109 PRO A CA 1
ATOM 863 C C . PRO A 1 109 ? -10.963 13.775 8.491 1.00 87.31 109 PRO A C 1
ATOM 865 O O . PRO A 1 109 ? -11.170 14.923 8.097 1.00 87.31 109 PRO A O 1
ATOM 868 N N . LEU A 1 110 ? -11.409 12.691 7.865 1.00 86.44 110 LEU A N 1
ATOM 869 C CA . LEU A 1 110 ? -12.258 12.652 6.687 1.00 86.44 110 LEU A CA 1
ATOM 870 C C . LEU A 1 110 ? -13.560 11.933 7.050 1.00 86.44 110 LEU A C 1
ATOM 872 O O . LEU A 1 110 ? -13.532 10.828 7.586 1.00 86.44 110 LEU A O 1
ATOM 876 N N . PHE A 1 111 ? -14.697 12.560 6.767 1.00 85.06 111 PHE A N 1
ATOM 877 C CA . PHE A 1 111 ? -16.012 12.004 7.080 1.00 85.06 111 PHE A CA 1
ATOM 878 C C . PHE A 1 111 ? -16.682 11.527 5.794 1.00 85.06 111 PHE A C 1
ATOM 880 O O . PHE A 1 111 ? -16.929 12.332 4.899 1.00 85.06 111 PHE A O 1
ATOM 887 N N . ILE A 1 112 ? -16.941 10.223 5.684 1.00 82.44 112 ILE A N 1
ATOM 888 C CA . ILE A 1 112 ? -17.556 9.601 4.501 1.00 82.44 112 ILE A CA 1
ATOM 889 C C . ILE A 1 112 ? -18.577 8.566 4.966 1.00 82.44 112 ILE A C 1
ATOM 891 O O . ILE A 1 112 ? -18.235 7.669 5.728 1.00 82.44 112 ILE A O 1
ATOM 895 N N . ASN A 1 113 ? -19.819 8.666 4.484 1.00 83.62 113 ASN A N 1
ATOM 896 C CA . ASN A 1 113 ? -20.884 7.673 4.694 1.00 83.62 113 ASN A CA 1
ATOM 897 C C . ASN A 1 113 ? -21.073 7.244 6.165 1.00 83.62 113 ASN A C 1
ATOM 899 O O . ASN A 1 113 ? -21.228 6.062 6.453 1.00 83.62 113 ASN A O 1
ATOM 903 N N . GLY A 1 114 ? -21.018 8.192 7.106 1.00 81.38 114 GLY A N 1
ATOM 904 C CA . GLY A 1 114 ? -21.149 7.900 8.541 1.00 81.38 114 GLY A CA 1
ATOM 905 C C . GLY A 1 114 ? -19.882 7.346 9.206 1.00 81.38 114 GLY A C 1
ATOM 906 O O . GLY A 1 114 ? -19.903 7.028 10.392 1.00 81.38 114 GLY A O 1
ATOM 907 N N . TYR A 1 115 ? -18.762 7.264 8.487 1.00 84.38 115 TYR A N 1
ATOM 908 C CA . TYR A 1 115 ? -17.459 6.899 9.036 1.00 84.38 115 TYR A CA 1
ATOM 909 C C . TYR A 1 115 ? -16.558 8.117 9.180 1.00 84.38 115 TYR A C 1
ATOM 911 O O . TYR A 1 115 ? -16.488 8.971 8.295 1.00 84.38 115 TYR A O 1
ATOM 919 N N . ARG A 1 116 ? -15.812 8.153 10.283 1.00 87.88 116 ARG A N 1
ATOM 920 C CA . ARG A 1 116 ? -14.660 9.027 10.472 1.00 87.88 116 ARG A CA 1
ATOM 921 C C . ARG A 1 116 ? -13.400 8.232 10.151 1.00 87.88 116 ARG A C 1
ATOM 923 O O . ARG A 1 116 ? -13.057 7.286 10.858 1.00 87.88 116 ARG A O 1
ATOM 930 N N . LEU A 1 117 ? -12.712 8.639 9.094 1.00 87.94 117 LEU A N 1
ATOM 931 C CA . LEU A 1 117 ? -11.441 8.087 8.646 1.00 87.94 117 LEU A CA 1
ATOM 932 C C . LEU A 1 117 ? -10.311 9.054 8.991 1.00 87.94 117 LEU A C 1
ATOM 934 O O . LEU A 1 117 ? -10.472 10.264 8.859 1.00 87.94 117 LEU A O 1
ATOM 938 N N . ILE A 1 118 ? -9.161 8.542 9.418 1.00 89.12 118 ILE A N 1
ATOM 939 C CA . ILE A 1 118 ? -7.952 9.352 9.615 1.00 89.12 118 ILE A CA 1
ATOM 940 C C . ILE A 1 118 ? -6.768 8.556 9.080 1.00 89.12 118 ILE A C 1
ATOM 942 O O . ILE A 1 118 ? -6.565 7.414 9.497 1.00 89.12 118 ILE A O 1
ATOM 946 N N . LEU A 1 119 ? -5.980 9.157 8.186 1.00 90.44 119 LEU A N 1
ATOM 947 C CA . LEU A 1 119 ? -4.651 8.644 7.859 1.00 90.44 119 LEU A CA 1
ATOM 948 C C . LEU A 1 119 ? -3.743 8.941 9.054 1.00 90.44 119 LEU A C 1
ATOM 950 O O . LEU A 1 119 ? -3.398 10.094 9.299 1.00 90.44 119 LEU A O 1
ATOM 954 N N . GLN A 1 120 ? -3.435 7.914 9.836 1.00 89.00 120 GLN A N 1
ATOM 955 C CA . GLN A 1 120 ? -2.637 8.026 11.056 1.00 89.00 120 GLN A CA 1
ATOM 956 C C . GLN A 1 120 ? -1.150 8.122 10.737 1.00 89.00 120 GLN A C 1
ATOM 958 O O . GLN A 1 120 ? -0.437 8.879 11.384 1.00 89.00 120 GLN A O 1
ATOM 963 N N . ASP A 1 121 ? -0.703 7.360 9.741 1.00 89.50 121 ASP A N 1
ATOM 964 C CA . ASP A 1 121 ? 0.687 7.347 9.306 1.00 89.50 121 ASP A CA 1
ATOM 965 C C . ASP A 1 121 ? 0.806 6.828 7.868 1.00 89.50 121 ASP A C 1
ATOM 967 O O . ASP A 1 121 ? -0.066 6.091 7.387 1.00 89.50 121 ASP A O 1
ATOM 971 N N . TYR A 1 122 ? 1.899 7.194 7.207 1.00 90.94 122 TYR A N 1
ATOM 972 C CA . TYR A 1 122 ? 2.287 6.690 5.897 1.00 90.94 122 TYR A CA 1
ATOM 973 C C . TYR A 1 122 ? 3.771 6.331 5.924 1.00 90.94 122 TYR A C 1
ATOM 975 O O . TYR A 1 122 ? 4.639 7.202 5.979 1.00 90.94 122 TYR A O 1
ATOM 983 N N . ILE A 1 123 ? 4.052 5.032 5.903 1.00 91.44 123 ILE A N 1
ATOM 984 C CA . ILE A 1 123 ? 5.404 4.497 6.013 1.00 91.44 123 ILE A CA 1
ATOM 985 C C . ILE A 1 123 ? 5.896 4.202 4.603 1.00 91.44 123 ILE A C 1
ATOM 987 O O . ILE A 1 123 ? 5.496 3.208 3.991 1.00 91.44 123 ILE A O 1
ATOM 991 N N . GLU A 1 124 ? 6.754 5.083 4.102 1.00 92.62 124 GLU A N 1
ATOM 992 C CA . GLU A 1 124 ? 7.475 4.867 2.851 1.00 92.62 124 GLU A CA 1
ATOM 993 C C . GLU A 1 124 ? 8.509 3.749 3.000 1.00 92.62 124 GLU A C 1
ATOM 995 O O . GLU A 1 124 ? 9.206 3.684 4.016 1.00 92.62 124 GLU A O 1
ATOM 1000 N N . SER A 1 125 ? 8.648 2.911 1.970 1.00 92.75 125 SER A N 1
ATOM 1001 C CA . SER A 1 125 ? 9.651 1.834 1.933 1.00 92.75 125 SER A CA 1
ATOM 1002 C C . SER A 1 125 ? 9.593 0.941 3.180 1.00 92.75 125 SER A C 1
ATOM 1004 O O . SER A 1 125 ? 10.611 0.644 3.807 1.00 92.75 125 SER A O 1
ATOM 1006 N N . ALA A 1 126 ? 8.385 0.526 3.559 1.00 92.06 126 ALA A N 1
ATOM 1007 C CA . ALA A 1 126 ? 8.133 -0.289 4.743 1.00 92.06 126 ALA A CA 1
ATOM 1008 C C . ALA A 1 126 ? 8.871 -1.639 4.707 1.00 92.06 126 ALA A C 1
ATOM 1010 O O . ALA A 1 126 ? 9.128 -2.228 5.759 1.00 92.06 126 ALA A O 1
ATOM 1011 N N . PHE A 1 127 ? 9.194 -2.132 3.509 1.00 91.31 127 PHE A N 1
ATOM 1012 C CA . PHE A 1 127 ? 10.058 -3.284 3.274 1.00 91.31 127 PHE A CA 1
ATOM 1013 C C . PHE A 1 127 ? 10.694 -3.217 1.876 1.00 91.31 127 PHE A C 1
ATOM 1015 O O . PHE A 1 127 ? 10.315 -2.382 1.049 1.00 91.31 127 PHE A O 1
ATOM 1022 N N . SER A 1 128 ? 11.669 -4.097 1.639 1.00 80.38 128 SER A N 1
ATOM 1023 C CA . SER A 1 128 ? 12.455 -4.214 0.404 1.00 80.38 128 SER A CA 1
ATOM 1024 C C . SER A 1 128 ? 12.471 -5.644 -0.105 1.00 80.38 128 SER A C 1
ATOM 1026 O O . SER A 1 128 ? 12.740 -6.525 0.746 1.00 80.38 128 SER A O 1
#

Secondary structure (DSSP, 8-state):
-EEEEEETTEEEEEEEEEE-TTS-EEEEEEEEEEE-TT--SSTTTTTS-HHHHHHHHHHHHHHHHT-GGGTTSPEEEEEEEEEEEE-TTS----S-----PSPPPTT-EEEETTEEEEEEEEEEEEE-

Radius of gyration: 16.44 Å; chains: 1; bounding box: 42×34×41 Å

pLDDT: mean 83.36, std 16.03, range [44.38, 97.38]

Sequence (128 aa):
LHHQWYCRYGEIDLIGLETGKQGILTLSFIEVKTRSQRNWDLGGLLAITPSKQAKIIQSAELFLSDRPHLIEYPCRFDVALVSCDHQSNQISVSDKIPSFSPPIKIGQPLFINGYRLILQDYIESAFS